Protein AF-A0A1C6HS42-F1 (afdb_monomer)

Structure (mmCIF, N/CA/C/O backbone):
data_AF-A0A1C6HS42-F1
#
_entry.id   AF-A0A1C6HS42-F1
#
loop_
_atom_site.group_PDB
_atom_site.id
_atom_site.type_symbol
_atom_site.label_atom_id
_atom_site.label_alt_id
_atom_site.label_comp_id
_atom_site.label_asym_id
_atom_site.label_entity_id
_atom_site.label_seq_id
_atom_site.pdbx_PDB_ins_code
_atom_site.Cartn_x
_atom_site.Cartn_y
_atom_site.Cartn_z
_atom_site.occupancy
_atom_site.B_iso_or_equiv
_atom_site.auth_seq_id
_atom_site.auth_comp_id
_atom_site.auth_asym_id
_atom_site.auth_atom_id
_atom_site.pdbx_PDB_model_num
ATOM 1 N N . MET A 1 1 ? -38.987 -9.019 16.074 1.00 61.88 1 MET A 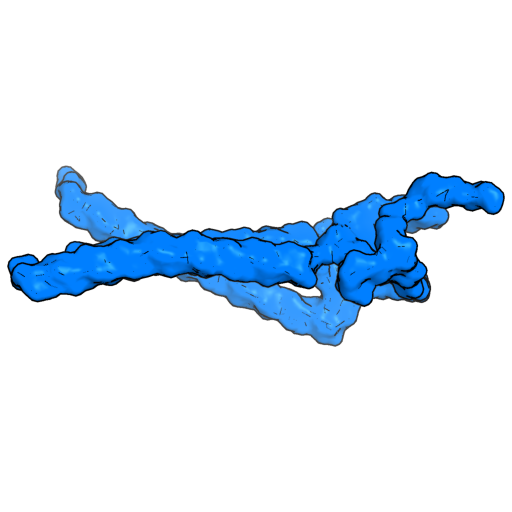N 1
ATOM 2 C CA . MET A 1 1 ? -38.839 -7.548 16.096 1.00 61.88 1 MET A CA 1
ATOM 3 C C . MET A 1 1 ? -37.424 -7.258 16.580 1.00 61.88 1 MET A C 1
ATOM 5 O O . MET A 1 1 ? -37.116 -7.629 17.703 1.00 61.88 1 MET A O 1
ATOM 9 N N . ILE A 1 2 ? -36.534 -6.753 15.720 1.00 64.12 2 ILE A N 1
ATOM 10 C CA . ILE A 1 2 ? -35.139 -6.456 16.100 1.00 64.12 2 ILE A CA 1
ATOM 11 C C . ILE A 1 2 ? -35.159 -5.196 16.970 1.00 64.12 2 ILE A C 1
ATOM 13 O O . ILE A 1 2 ? -35.802 -4.212 16.605 1.00 64.12 2 ILE A O 1
ATOM 17 N N . THR A 1 3 ? -34.517 -5.220 18.139 1.00 78.81 3 THR A N 1
ATOM 18 C CA . THR A 1 3 ? -34.458 -4.031 18.998 1.00 78.81 3 THR A CA 1
ATOM 19 C C . THR A 1 3 ? -33.317 -3.106 18.563 1.00 78.81 3 THR A C 1
ATOM 21 O O . THR A 1 3 ? -32.298 -3.555 18.041 1.00 78.81 3 THR A O 1
ATOM 24 N N . LYS A 1 4 ? -33.409 -1.804 18.873 1.00 70.88 4 LYS A N 1
ATOM 25 C CA . LYS A 1 4 ? -32.324 -0.816 18.652 1.00 70.88 4 LYS A CA 1
ATOM 26 C C . LYS A 1 4 ? -30.974 -1.219 19.277 1.00 70.88 4 LYS A C 1
ATOM 28 O O . LYS A 1 4 ? -29.922 -0.709 18.895 1.00 70.88 4 LYS A O 1
ATOM 33 N N . SER A 1 5 ? -31.000 -2.083 20.295 1.00 73.31 5 SER A N 1
ATOM 34 C CA . SER A 1 5 ? -29.803 -2.636 20.940 1.00 73.31 5 SER A CA 1
ATOM 35 C C . SER A 1 5 ? -29.154 -3.728 20.085 1.00 73.31 5 SER A C 1
ATOM 37 O O . SER A 1 5 ? -27.926 -3.803 20.001 1.00 73.31 5 SER A O 1
ATOM 39 N N . ASP A 1 6 ? -29.974 -4.532 19.410 1.00 77.44 6 ASP A N 1
ATOM 40 C CA . ASP A 1 6 ? -29.530 -5.600 18.517 1.00 77.44 6 ASP A CA 1
ATOM 41 C C . ASP A 1 6 ? -28.924 -5.026 17.231 1.00 77.44 6 ASP A C 1
ATOM 43 O O . ASP A 1 6 ? -27.848 -5.462 16.831 1.00 77.44 6 ASP A O 1
ATOM 47 N N . GLU A 1 7 ? -29.509 -3.962 16.666 1.00 80.12 7 GLU A N 1
ATOM 48 C CA . GLU A 1 7 ? -28.951 -3.240 15.506 1.00 80.12 7 GLU A CA 1
ATOM 49 C C . GLU A 1 7 ? -27.525 -2.729 15.769 1.00 80.12 7 GLU A C 1
ATOM 51 O O . GLU A 1 7 ? -26.613 -2.925 14.966 1.00 80.12 7 GLU A O 1
ATOM 56 N N . LYS A 1 8 ? -27.297 -2.124 16.941 1.00 77.25 8 LYS A N 1
ATOM 57 C CA . LYS A 1 8 ? -25.979 -1.611 17.346 1.00 77.25 8 LYS A CA 1
ATOM 58 C C . LYS A 1 8 ? -24.938 -2.719 17.506 1.00 77.25 8 LYS A C 1
ATOM 60 O O . LYS A 1 8 ? -23.774 -2.523 17.164 1.00 77.25 8 LYS A O 1
ATOM 65 N N . LYS A 1 9 ? -25.334 -3.878 18.043 1.00 81.38 9 LYS A N 1
ATOM 66 C CA . LYS A 1 9 ? -24.445 -5.045 18.155 1.00 81.38 9 LYS A CA 1
ATOM 67 C C . LYS A 1 9 ? -24.091 -5.599 16.779 1.00 81.38 9 LYS A C 1
ATOM 69 O O . LYS A 1 9 ? -22.922 -5.885 16.544 1.00 81.38 9 LYS A O 1
ATOM 74 N N . LEU A 1 10 ? -25.074 -5.706 15.888 1.00 85.94 10 LEU A N 1
ATOM 75 C CA . LEU A 1 10 ? -24.890 -6.229 14.537 1.00 85.94 10 LEU A CA 1
ATOM 76 C C . LEU A 1 10 ? -23.955 -5.329 13.715 1.00 85.94 10 LEU A C 1
ATOM 78 O O . LEU A 1 10 ? -23.048 -5.827 13.055 1.00 85.94 10 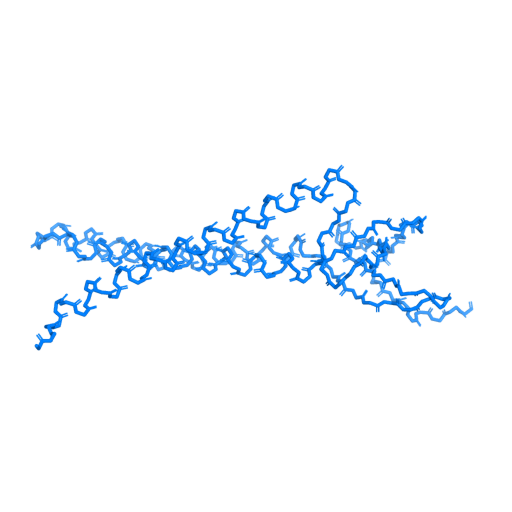LEU A O 1
ATOM 82 N N . LEU A 1 11 ? -24.092 -4.007 13.855 1.00 84.62 11 LEU A N 1
ATOM 83 C CA . LEU A 1 11 ? -23.202 -3.027 13.231 1.00 84.62 11 LEU A CA 1
ATOM 84 C C . LEU A 1 11 ? -21.755 -3.148 13.731 1.00 84.62 11 LEU A C 1
ATOM 86 O O . LEU A 1 11 ? -20.824 -3.147 12.930 1.00 84.62 11 LEU A O 1
ATOM 90 N N . PHE A 1 12 ? -21.552 -3.315 15.041 1.00 83.62 12 PHE A N 1
ATOM 91 C CA . PHE A 1 12 ? -20.213 -3.519 15.604 1.00 83.62 12 PHE A CA 1
ATOM 92 C C . PHE A 1 12 ? -19.559 -4.816 15.110 1.00 83.62 12 PHE A C 1
ATOM 94 O O . PHE A 1 12 ? -18.383 -4.823 14.756 1.00 83.62 12 PHE A O 1
ATOM 101 N N . ILE A 1 13 ? -20.327 -5.906 15.046 1.00 87.62 13 ILE A N 1
ATOM 102 C CA . ILE A 1 13 ? -19.858 -7.188 14.509 1.00 87.62 13 ILE A CA 1
ATOM 103 C C . ILE A 1 13 ? -19.487 -7.040 13.028 1.00 87.62 13 ILE A C 1
ATOM 105 O O . ILE A 1 13 ? -18.408 -7.468 12.624 1.00 87.62 13 ILE A O 1
ATOM 109 N N . SER A 1 14 ? -20.331 -6.372 12.234 1.00 88.00 14 SER A N 1
ATOM 110 C CA . SER A 1 14 ? -20.042 -6.082 10.827 1.00 88.00 14 SER A CA 1
ATOM 111 C C . SER A 1 14 ? -18.759 -5.267 10.664 1.00 88.00 14 SER A C 1
ATOM 113 O O . SER A 1 14 ? -17.964 -5.584 9.788 1.00 88.00 14 SER A O 1
ATOM 115 N N . MET A 1 15 ? -18.522 -4.258 11.511 1.00 87.94 15 MET A N 1
ATOM 116 C CA . MET A 1 15 ? -17.273 -3.489 11.488 1.00 87.94 15 MET A CA 1
ATOM 117 C C . MET A 1 15 ? -16.049 -4.372 11.752 1.00 87.94 15 MET A C 1
ATOM 119 O O . MET A 1 15 ? -15.057 -4.250 11.039 1.00 87.94 15 MET A O 1
ATOM 123 N N . ILE A 1 16 ? -16.111 -5.274 12.740 1.00 90.81 16 ILE A N 1
ATOM 124 C CA . ILE A 1 16 ? -15.011 -6.209 13.024 1.00 90.81 16 ILE A CA 1
ATOM 125 C C . ILE A 1 16 ? -14.754 -7.130 11.828 1.00 90.81 16 ILE A C 1
ATOM 127 O O . ILE A 1 16 ? -13.603 -7.287 11.427 1.00 90.81 16 ILE A O 1
ATOM 131 N N . TYR A 1 17 ? -15.801 -7.704 11.228 1.00 93.56 17 TYR A N 1
ATOM 132 C CA . TYR A 1 17 ? -15.643 -8.539 10.034 1.00 93.56 17 TYR A CA 1
ATOM 133 C C . TYR A 1 17 ? -14.990 -7.773 8.885 1.00 93.56 17 TYR A C 1
ATOM 135 O O . TYR A 1 17 ? -14.060 -8.287 8.266 1.00 93.56 17 TYR A O 1
ATOM 143 N N . THR A 1 18 ? -15.409 -6.530 8.648 1.00 92.50 18 THR A N 1
ATOM 144 C CA . THR A 1 18 ? -14.774 -5.658 7.659 1.00 92.50 18 THR A CA 1
ATOM 145 C C . THR A 1 18 ? -13.282 -5.487 7.958 1.00 92.50 18 THR A C 1
ATOM 147 O O . THR A 1 18 ? -12.463 -5.725 7.076 1.00 92.50 18 THR A O 1
ATOM 150 N N . LEU A 1 19 ? -12.899 -5.166 9.200 1.00 93.81 19 LEU A N 1
ATOM 151 C CA . LEU A 1 19 ? -11.488 -5.025 9.592 1.00 93.81 19 LEU A CA 1
ATOM 152 C C . LEU A 1 19 ? -10.669 -6.307 9.357 1.00 93.81 19 LEU A C 1
ATOM 154 O O . LEU A 1 19 ? -9.533 -6.225 8.893 1.00 93.81 19 LEU A O 1
ATOM 158 N N . ILE A 1 20 ? -11.241 -7.484 9.622 1.00 95.12 20 ILE A N 1
ATOM 159 C CA . ILE A 1 20 ? -10.589 -8.775 9.344 1.00 95.12 20 ILE A CA 1
ATOM 160 C C . ILE A 1 20 ? -10.358 -8.955 7.839 1.00 95.12 20 ILE A C 1
ATOM 162 O O . ILE A 1 20 ? -9.271 -9.359 7.431 1.00 95.12 20 ILE A O 1
ATOM 166 N N . VAL A 1 21 ? -11.345 -8.620 7.004 1.00 95.19 21 VAL A N 1
ATOM 167 C CA . VAL A 1 21 ? -11.207 -8.686 5.541 1.00 95.19 21 VAL A CA 1
ATOM 168 C C . VAL A 1 21 ? -10.084 -7.764 5.057 1.00 95.19 21 VAL A C 1
ATOM 170 O O . VAL A 1 21 ? -9.234 -8.198 4.281 1.00 95.19 21 VAL A O 1
ATOM 173 N N . PHE A 1 22 ? -10.018 -6.529 5.564 1.00 93.81 22 PHE A N 1
ATOM 174 C CA . PHE A 1 22 ? -8.911 -5.610 5.271 1.00 93.81 22 PHE A CA 1
ATOM 175 C C . PHE A 1 22 ? -7.550 -6.213 5.654 1.00 93.81 22 PHE A C 1
ATOM 177 O O . PHE A 1 22 ? -6.629 -6.185 4.841 1.00 93.81 22 PHE A O 1
ATOM 184 N N . LEU A 1 23 ? -7.424 -6.814 6.844 1.00 94.81 23 LEU A N 1
ATOM 185 C CA . LEU A 1 23 ? -6.185 -7.473 7.281 1.00 94.81 23 LEU A CA 1
ATOM 186 C C . LEU A 1 23 ? -5.758 -8.609 6.347 1.00 94.81 23 LEU A C 1
ATOM 188 O O . LEU A 1 23 ? -4.570 -8.738 6.053 1.00 94.81 23 LEU A O 1
ATOM 192 N N . ILE A 1 24 ? -6.710 -9.404 5.852 1.00 96.12 24 ILE A N 1
ATOM 193 C CA . ILE A 1 24 ? -6.425 -10.464 4.880 1.00 96.12 24 ILE A CA 1
ATOM 194 C C . ILE A 1 24 ? -5.846 -9.858 3.596 1.00 96.12 24 ILE A C 1
ATOM 196 O O . ILE A 1 24 ? -4.810 -10.325 3.131 1.00 96.12 24 ILE A O 1
ATOM 200 N N . PHE A 1 25 ? -6.443 -8.793 3.051 1.00 94.81 25 PHE A N 1
ATOM 201 C CA . PHE A 1 25 ? -5.918 -8.132 1.849 1.00 94.81 25 PHE A CA 1
ATOM 202 C C . PHE A 1 25 ? -4.528 -7.516 2.061 1.00 94.81 25 PHE A C 1
ATOM 204 O O . PHE A 1 25 ? -3.661 -7.676 1.202 1.00 94.81 25 PHE A O 1
ATOM 211 N N . ILE A 1 26 ? -4.283 -6.871 3.210 1.00 95.12 26 ILE A N 1
ATOM 212 C CA . ILE A 1 26 ? -2.955 -6.349 3.585 1.00 95.12 26 ILE A CA 1
ATOM 213 C C . ILE A 1 26 ? -1.930 -7.489 3.625 1.00 95.12 26 ILE A C 1
ATOM 215 O O . ILE A 1 26 ? -0.838 -7.369 3.061 1.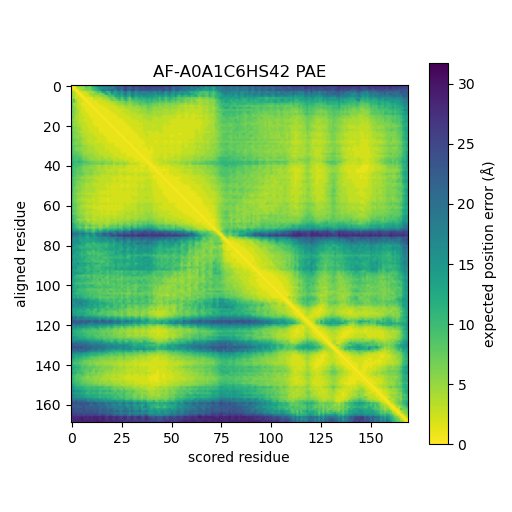00 95.12 26 ILE A O 1
ATOM 219 N N . GLY A 1 27 ? -2.285 -8.608 4.263 1.00 96.00 27 GLY A N 1
ATOM 220 C CA . GLY A 1 27 ? -1.435 -9.792 4.358 1.00 96.00 27 GLY A CA 1
ATOM 221 C C . GLY A 1 27 ? -1.143 -10.416 2.994 1.00 96.00 27 GLY A C 1
ATOM 222 O O . GLY A 1 27 ? 0.015 -10.699 2.689 1.00 96.00 27 GLY A O 1
ATOM 223 N N . LEU A 1 28 ? -2.165 -10.565 2.146 1.00 95.38 28 LEU A N 1
ATOM 224 C CA . LEU A 1 28 ? -2.028 -11.088 0.784 1.00 95.38 28 LEU A CA 1
ATOM 225 C C . LEU A 1 28 ? -1.119 -10.209 -0.073 1.00 95.38 28 LEU A C 1
ATOM 227 O O . LEU A 1 28 ? -0.218 -10.734 -0.721 1.00 95.38 28 LEU A O 1
ATOM 231 N N . TYR A 1 29 ? -1.306 -8.887 -0.047 1.00 95.31 29 TYR A N 1
ATOM 232 C CA . TYR A 1 29 ? -0.434 -7.962 -0.768 1.00 95.31 29 TYR A CA 1
ATOM 233 C C . TYR A 1 29 ? 1.015 -8.068 -0.280 1.00 95.31 29 TYR A C 1
ATOM 235 O O . TYR A 1 29 ? 1.932 -8.190 -1.089 1.00 95.31 29 TYR A O 1
ATOM 243 N N . THR A 1 30 ? 1.230 -8.080 1.039 1.00 94.75 30 THR A N 1
ATOM 244 C CA . THR A 1 30 ? 2.576 -8.168 1.627 1.00 94.75 30 THR A CA 1
ATOM 245 C C . THR A 1 30 ? 3.262 -9.481 1.246 1.00 94.75 30 THR A C 1
ATOM 247 O O . THR A 1 30 ? 4.423 -9.481 0.832 1.00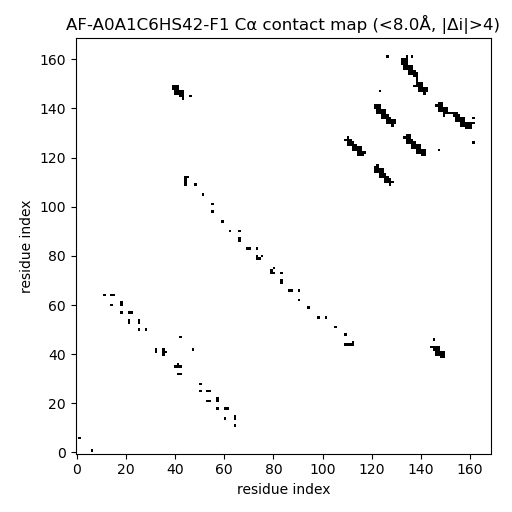 94.75 30 THR A O 1
ATOM 250 N N . GLY A 1 31 ? 2.534 -10.598 1.327 1.00 96.00 31 GLY A N 1
ATOM 251 C CA . GLY A 1 31 ? 3.019 -11.911 0.911 1.00 96.00 31 GLY A CA 1
ATOM 252 C C . GLY A 1 31 ? 3.332 -11.971 -0.585 1.00 96.00 31 GLY A C 1
ATOM 253 O O . GLY A 1 31 ? 4.396 -12.454 -0.970 1.00 96.00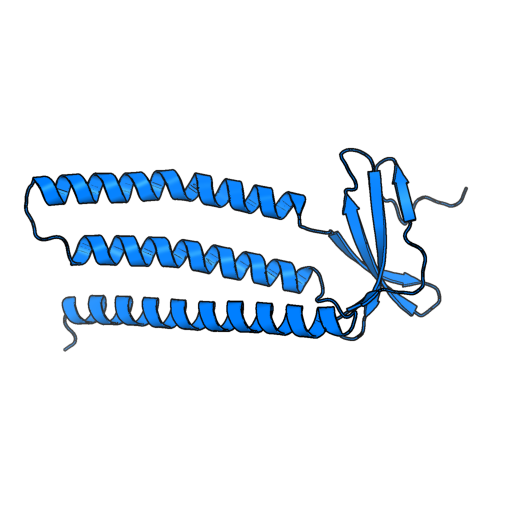 31 GLY A O 1
ATOM 254 N N . LEU A 1 32 ? 2.454 -11.423 -1.429 1.00 95.50 32 LEU A N 1
ATOM 255 C CA . LEU A 1 32 ? 2.661 -11.361 -2.874 1.00 95.50 32 LEU A CA 1
ATOM 256 C C . LEU A 1 32 ? 3.885 -10.509 -3.228 1.00 95.50 32 LEU A C 1
ATOM 258 O O . LEU A 1 32 ? 4.740 -10.967 -3.979 1.00 95.50 32 LEU A O 1
ATOM 262 N N . LYS A 1 33 ? 4.019 -9.310 -2.647 1.00 94.44 33 LYS A N 1
ATOM 263 C CA . LYS A 1 33 ? 5.173 -8.422 -2.857 1.00 94.44 33 LYS A CA 1
ATOM 264 C C . LYS A 1 33 ? 6.482 -9.104 -2.456 1.00 94.44 33 LYS A C 1
ATOM 266 O O . LYS A 1 33 ? 7.460 -9.041 -3.194 1.00 94.44 33 LYS A O 1
ATOM 271 N N . PHE A 1 34 ? 6.490 -9.828 -1.336 1.00 95.56 34 PHE A N 1
ATOM 272 C CA . PHE A 1 34 ? 7.646 -10.619 -0.912 1.00 95.56 34 PHE A CA 1
ATOM 273 C C . PHE A 1 34 ? 8.014 -11.724 -1.918 1.00 95.56 34 PHE A C 1
ATOM 275 O O . PHE A 1 34 ? 9.189 -11.885 -2.251 1.00 95.56 34 PHE A O 1
ATOM 282 N N . LEU A 1 35 ? 7.027 -12.471 -2.424 1.00 95.88 35 LEU A N 1
ATOM 283 C CA . LEU A 1 35 ? 7.248 -13.522 -3.425 1.00 95.88 35 LEU A CA 1
ATOM 284 C C . LEU A 1 35 ? 7.727 -12.959 -4.769 1.00 95.88 35 LEU A C 1
ATOM 286 O O . LEU A 1 35 ? 8.610 -13.544 -5.394 1.00 95.88 35 LEU A O 1
ATOM 290 N N . LEU A 1 36 ? 7.174 -11.831 -5.211 1.00 95.38 36 LEU A N 1
ATOM 291 C CA . LEU A 1 36 ? 7.563 -11.185 -6.465 1.00 95.38 36 LEU A CA 1
ATOM 292 C C . LEU A 1 36 ? 8.990 -10.638 -6.390 1.00 95.38 36 LEU A C 1
ATOM 294 O O . LEU A 1 36 ? 9.798 -10.952 -7.264 1.00 95.38 36 LEU A O 1
ATOM 298 N N . ASN A 1 37 ? 9.338 -9.947 -5.300 1.00 93.06 37 ASN A N 1
ATOM 299 C CA . ASN A 1 37 ? 10.681 -9.401 -5.103 1.00 93.06 37 ASN A CA 1
ATOM 300 C C . ASN A 1 37 ? 11.763 -10.492 -5.144 1.00 93.06 37 ASN A C 1
ATOM 302 O O . ASN A 1 37 ? 12.836 -10.272 -5.702 1.00 93.06 37 ASN A O 1
ATOM 306 N N . LYS A 1 38 ? 11.478 -11.694 -4.615 1.00 93.81 38 LYS A N 1
ATOM 307 C CA . LYS A 1 38 ? 12.393 -12.848 -4.708 1.00 93.81 38 LYS A CA 1
ATOM 308 C C . LYS A 1 38 ? 12.684 -13.295 -6.141 1.00 93.81 38 LYS A C 1
ATOM 310 O O . LYS A 1 38 ? 13.735 -13.877 -6.379 1.00 93.81 38 LYS A O 1
ATOM 315 N N . ASN A 1 39 ? 11.767 -13.041 -7.067 1.00 92.12 39 ASN A N 1
ATOM 316 C CA . ASN A 1 39 ? 11.876 -13.421 -8.474 1.00 92.12 39 ASN A CA 1
ATOM 317 C C . ASN A 1 39 ? 12.238 -12.229 -9.379 1.00 92.12 39 ASN A C 1
ATOM 319 O O . ASN A 1 39 ? 12.039 -12.302 -10.590 1.00 92.12 39 ASN A O 1
ATOM 323 N N . SER A 1 40 ? 12.729 -11.120 -8.805 1.00 92.81 40 SER A N 1
ATOM 324 C CA . SER A 1 40 ? 13.025 -9.874 -9.533 1.00 92.81 40 SER A CA 1
ATOM 325 C C . SER A 1 40 ? 11.815 -9.305 -10.292 1.00 92.81 40 SER A C 1
ATOM 327 O O . SER A 1 40 ? 11.961 -8.652 -11.326 1.00 92.81 40 SER A O 1
ATOM 329 N N . LEU A 1 41 ? 10.615 -9.565 -9.771 1.00 95.25 41 LEU A N 1
ATOM 330 C CA . LEU A 1 41 ? 9.351 -9.020 -10.250 1.00 95.25 41 LEU A CA 1
ATOM 331 C C . LEU A 1 41 ? 8.850 -7.967 -9.267 1.00 95.25 41 LEU A C 1
ATOM 333 O O . LEU A 1 41 ? 9.082 -8.062 -8.063 1.00 95.25 41 LEU A O 1
ATOM 337 N N . LEU A 1 42 ? 8.117 -6.990 -9.782 1.00 94.12 42 LEU A N 1
ATOM 338 C CA . LEU A 1 42 ? 7.550 -5.896 -9.009 1.00 94.12 42 LEU A CA 1
ATOM 339 C C . LEU A 1 42 ? 6.060 -5.764 -9.309 1.00 94.12 42 LEU A C 1
ATOM 341 O O . LEU A 1 42 ? 5.589 -6.101 -10.397 1.00 94.12 42 LEU A O 1
ATOM 345 N N . LEU A 1 43 ? 5.312 -5.259 -8.334 1.00 93.62 43 LEU A N 1
ATOM 346 C CA . LEU A 1 43 ? 3.948 -4.798 -8.564 1.00 93.62 43 LEU A CA 1
ATOM 347 C C . LEU A 1 43 ? 3.987 -3.428 -9.241 1.00 93.62 43 LEU A C 1
ATOM 349 O O . LEU A 1 43 ? 4.905 -2.639 -9.015 1.00 93.62 43 LEU A O 1
ATOM 353 N N . ARG A 1 44 ? 2.987 -3.147 -10.075 1.00 91.50 44 ARG A N 1
ATOM 354 C CA . ARG A 1 44 ? 2.815 -1.822 -10.674 1.00 91.50 44 ARG A CA 1
ATOM 355 C C . ARG A 1 44 ? 2.444 -0.784 -9.620 1.00 91.50 44 ARG A C 1
ATOM 357 O O . ARG A 1 44 ? 1.707 -1.078 -8.679 1.00 91.50 44 ARG A O 1
ATOM 364 N N . GLY A 1 45 ? 2.852 0.461 -9.837 1.00 87.81 45 GLY A N 1
ATOM 365 C CA . GLY A 1 45 ? 2.656 1.570 -8.904 1.00 87.81 45 GLY A CA 1
ATOM 366 C C . GLY A 1 45 ? 1.190 1.837 -8.551 1.00 87.81 45 GLY A C 1
ATOM 367 O O . GLY A 1 45 ? 0.885 2.194 -7.417 1.00 87.81 45 GLY A O 1
ATOM 368 N N . TRP A 1 46 ? 0.245 1.590 -9.466 1.00 86.81 46 TRP A N 1
ATOM 369 C CA . TRP A 1 46 ? -1.187 1.717 -9.153 1.00 86.81 46 TRP A CA 1
ATOM 370 C C . TRP A 1 46 ? -1.675 0.663 -8.140 1.00 86.81 46 TRP A C 1
ATOM 372 O O . TRP A 1 46 ? -2.589 0.942 -7.364 1.00 86.81 46 TRP A O 1
ATOM 382 N N . VAL A 1 47 ? -1.057 -0.523 -8.112 1.00 91.56 47 VAL A N 1
ATOM 383 C CA . VAL A 1 47 ? -1.340 -1.579 -7.127 1.00 91.56 47 VAL A CA 1
ATOM 384 C C . VAL A 1 47 ? -0.806 -1.155 -5.763 1.00 91.56 47 VAL A C 1
ATOM 386 O O . VAL A 1 47 ? -1.514 -1.269 -4.763 1.00 91.56 47 VAL A O 1
ATOM 389 N N . ASP A 1 48 ? 0.404 -0.594 -5.732 1.00 88.75 48 ASP A N 1
ATOM 390 C CA . ASP A 1 48 ? 0.995 -0.024 -4.522 1.00 88.75 48 ASP A CA 1
ATOM 391 C C . ASP A 1 48 ? 0.125 1.134 -3.987 1.00 88.75 48 ASP A C 1
ATOM 393 O O . ASP A 1 48 ? -0.167 1.184 -2.792 1.00 88.75 48 ASP A O 1
ATOM 397 N N . ASN A 1 49 ? -0.405 1.997 -4.863 1.00 87.19 49 ASN A N 1
ATOM 398 C CA . ASN A 1 49 ? -1.353 3.058 -4.493 1.00 87.19 49 ASN A CA 1
ATOM 399 C C . ASN A 1 49 ? -2.640 2.506 -3.859 1.00 87.19 49 ASN A C 1
ATOM 401 O O . ASN A 1 49 ? -3.090 3.017 -2.830 1.00 87.19 49 ASN A O 1
ATOM 405 N N . LEU A 1 50 ? -3.227 1.451 -4.436 1.00 89.69 50 LEU A N 1
ATOM 406 C CA . LEU A 1 50 ? -4.400 0.788 -3.857 1.00 89.69 50 LEU A CA 1
ATOM 407 C C . LEU A 1 50 ? -4.092 0.179 -2.489 1.00 89.69 50 LEU A C 1
ATOM 409 O O . LEU A 1 50 ? -4.921 0.268 -1.585 1.00 89.69 50 LEU A O 1
ATOM 413 N N . TYR A 1 51 ? -2.904 -0.400 -2.315 1.00 90.75 51 TYR A N 1
ATOM 414 C CA . TYR A 1 51 ? -2.462 -0.908 -1.022 1.00 90.75 51 TYR A CA 1
ATOM 415 C C . TYR A 1 51 ? -2.362 0.205 0.027 1.00 90.75 51 TYR A C 1
ATOM 417 O O . TYR A 1 51 ? -2.908 0.051 1.120 1.00 90.75 51 TYR A O 1
ATOM 425 N N . TYR A 1 52 ? -1.740 1.344 -0.299 1.00 87.75 52 TYR A N 1
ATOM 426 C CA . TYR A 1 52 ? -1.682 2.487 0.620 1.00 87.75 52 TYR A CA 1
ATOM 427 C C . TYR A 1 52 ? -3.081 2.977 0.998 1.00 87.75 52 TYR A C 1
ATOM 429 O O . TYR A 1 52 ? -3.372 3.143 2.183 1.00 87.75 52 TYR A O 1
ATOM 437 N N . PHE A 1 53 ? -3.981 3.119 0.020 1.00 87.06 53 PHE A N 1
ATOM 438 C CA . PHE A 1 53 ? -5.374 3.489 0.273 1.00 87.06 53 PHE A CA 1
ATOM 439 C C . PHE A 1 53 ? -6.083 2.495 1.208 1.00 87.06 53 PHE A C 1
ATOM 441 O O . PHE A 1 53 ? -6.795 2.892 2.137 1.00 87.06 53 PHE A O 1
ATOM 448 N N . LEU A 1 54 ? -5.856 1.198 0.998 1.00 90.94 54 LEU A N 1
ATOM 449 C CA . LEU A 1 54 ? -6.427 0.124 1.802 1.00 90.94 54 LEU A CA 1
ATOM 450 C C . LEU A 1 54 ? -5.915 0.168 3.252 1.00 90.94 54 LEU A C 1
ATOM 452 O O . LEU A 1 54 ? -6.714 0.081 4.185 1.00 90.94 54 LEU A O 1
ATOM 456 N N . VAL A 1 55 ? -4.611 0.378 3.455 1.00 89.81 55 VAL A N 1
ATOM 457 C CA . VAL A 1 55 ? -3.994 0.538 4.785 1.00 89.81 55 VAL A CA 1
ATOM 458 C C . VAL A 1 55 ? -4.514 1.791 5.495 1.00 89.81 55 VAL A C 1
ATOM 460 O O . VAL A 1 55 ? -4.837 1.737 6.683 1.00 89.81 55 VAL A O 1
ATOM 463 N N . PHE A 1 56 ? -4.646 2.910 4.779 1.00 85.75 56 PHE A N 1
ATOM 464 C CA . PHE A 1 56 ? -5.157 4.166 5.340 1.00 85.75 56 PHE A CA 1
ATOM 465 C C . PHE A 1 56 ? -6.609 4.016 5.792 1.00 85.75 56 PHE A C 1
ATOM 467 O O . PHE A 1 56 ? -6.961 4.384 6.916 1.00 85.75 56 PHE A O 1
ATOM 474 N N . THR A 1 57 ? -7.432 3.385 4.955 1.00 86.44 57 THR A N 1
ATOM 475 C CA . THR A 1 57 ? -8.828 3.076 5.279 1.00 86.44 57 THR A CA 1
ATOM 476 C C . THR A 1 57 ? -8.923 2.144 6.488 1.00 86.44 57 THR A C 1
ATOM 478 O O . THR A 1 57 ? -9.723 2.386 7.392 1.00 86.44 57 THR A O 1
ATOM 481 N N . PHE A 1 58 ? -8.076 1.114 6.559 1.00 90.75 58 PHE A N 1
ATOM 482 C CA . PHE A 1 58 ? -8.035 0.185 7.688 1.00 90.75 58 PHE A CA 1
ATOM 483 C C . PHE A 1 58 ? -7.706 0.881 9.017 1.00 90.75 58 PHE A C 1
ATOM 485 O O . PHE A 1 58 ? -8.402 0.671 10.014 1.00 90.75 58 PHE A O 1
ATOM 492 N N . ILE A 1 59 ? -6.680 1.736 9.040 1.00 87.81 59 ILE A N 1
ATOM 493 C CA . ILE A 1 59 ? -6.287 2.480 10.246 1.00 87.81 59 ILE A CA 1
ATOM 494 C C . ILE A 1 59 ? -7.418 3.410 10.689 1.00 87.81 59 ILE A C 1
ATOM 496 O O . ILE A 1 59 ? -7.785 3.416 11.866 1.00 87.81 59 ILE A O 1
ATOM 500 N N . PHE A 1 60 ? -8.036 4.125 9.748 1.00 84.19 60 PHE A N 1
ATOM 501 C CA . PHE A 1 60 ? -9.164 5.006 10.038 1.00 84.19 60 PHE A CA 1
ATOM 502 C C . PHE A 1 60 ? -10.360 4.249 10.639 1.00 84.19 60 PHE A C 1
ATOM 504 O O . PHE A 1 60 ? -10.879 4.627 11.692 1.00 84.19 60 PHE A O 1
ATOM 511 N N . LEU A 1 61 ? -10.763 3.130 10.029 1.00 86.19 61 LEU A N 1
ATOM 512 C CA . LEU A 1 61 ? -11.855 2.295 10.540 1.00 86.19 61 LEU A CA 1
ATOM 513 C C . LEU A 1 61 ? -11.531 1.685 11.910 1.00 86.19 61 LEU A C 1
ATOM 515 O O . LEU A 1 61 ? -12.420 1.569 12.755 1.00 86.19 61 LEU A O 1
ATOM 519 N N . THR A 1 62 ? -10.267 1.339 12.156 1.00 88.50 62 THR A N 1
ATOM 520 C CA . THR A 1 62 ? -9.807 0.819 13.450 1.00 88.50 62 THR A CA 1
ATOM 521 C C . THR A 1 62 ? -9.967 1.867 14.550 1.00 88.50 62 THR A C 1
ATOM 523 O O . THR A 1 62 ? -10.501 1.554 15.614 1.00 88.50 62 THR A O 1
ATOM 526 N N . ILE A 1 63 ? -9.601 3.128 14.289 1.00 84.69 63 ILE A N 1
ATOM 527 C CA . ILE A 1 63 ? -9.805 4.239 15.234 1.00 84.69 63 ILE A CA 1
ATOM 528 C C . ILE A 1 63 ? -11.298 4.405 15.561 1.00 84.69 63 ILE A C 1
ATOM 530 O O . ILE A 1 63 ? -11.667 4.515 16.732 1.00 84.69 63 ILE A O 1
ATOM 534 N N . ILE A 1 64 ? -12.177 4.353 14.552 1.00 83.06 64 ILE A N 1
ATOM 535 C CA . ILE A 1 64 ? -13.634 4.429 14.759 1.00 83.06 64 ILE A CA 1
ATOM 536 C C . ILE A 1 64 ? -14.130 3.254 15.614 1.00 83.06 64 ILE A C 1
ATOM 538 O O . ILE A 1 64 ? -14.898 3.461 16.556 1.00 83.06 64 ILE A O 1
ATOM 542 N N . ALA A 1 65 ? -13.687 2.030 15.319 1.00 85.06 65 ALA A N 1
ATOM 543 C CA . ALA A 1 65 ? -14.080 0.832 16.058 1.00 85.06 65 ALA A CA 1
ATOM 544 C C . ALA A 1 65 ? -13.653 0.898 17.532 1.00 85.06 65 ALA A C 1
ATOM 546 O O . ALA A 1 65 ? -14.452 0.593 18.422 1.00 85.06 65 ALA A O 1
ATOM 547 N N . ILE A 1 66 ? -12.424 1.352 17.791 1.00 83.19 66 ILE A N 1
ATOM 548 C CA . ILE A 1 66 ? -11.880 1.552 19.138 1.00 83.19 66 ILE A CA 1
ATOM 549 C C . ILE A 1 66 ? -12.718 2.585 19.900 1.00 83.19 66 ILE A C 1
ATOM 551 O O . ILE A 1 66 ? -13.190 2.305 21.003 1.00 83.19 66 ILE A O 1
ATOM 555 N N . ASN A 1 67 ? -12.978 3.748 19.296 1.00 79.19 67 ASN A N 1
ATOM 556 C CA . ASN A 1 67 ? -13.795 4.799 19.905 1.00 79.19 67 ASN A CA 1
ATOM 557 C C . ASN A 1 67 ? -15.224 4.328 20.210 1.00 79.19 67 ASN A C 1
ATOM 559 O O . ASN A 1 67 ? -15.772 4.616 21.278 1.00 79.19 67 ASN A O 1
ATOM 563 N N . TYR A 1 68 ? -15.831 3.566 19.298 1.00 78.75 68 TYR A N 1
ATOM 564 C CA . TYR A 1 68 ? -17.145 2.968 19.518 1.00 78.75 68 TYR A CA 1
ATOM 565 C C . TYR A 1 68 ? -17.131 1.968 20.685 1.00 78.75 68 TYR A C 1
ATOM 567 O O . TYR A 1 68 ? -18.027 1.994 21.533 1.00 78.75 68 TYR A O 1
ATOM 575 N N . TYR A 1 69 ? -16.114 1.105 20.758 1.00 79.00 69 TYR A N 1
ATOM 576 C CA . TYR A 1 69 ? -15.967 0.128 21.837 1.00 79.00 69 TYR A CA 1
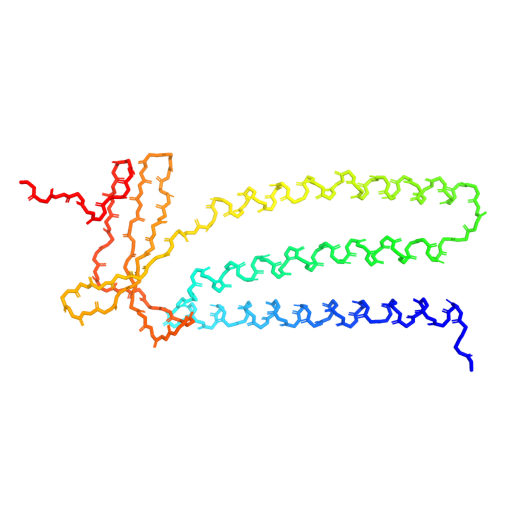ATOM 577 C C . TYR A 1 69 ? -15.810 0.810 23.202 1.00 79.00 69 TYR A C 1
ATOM 579 O O . TYR A 1 69 ? -16.538 0.472 24.139 1.00 79.00 69 TYR A O 1
ATOM 587 N N . PHE A 1 70 ? -14.942 1.822 23.303 1.00 74.12 70 PHE A N 1
ATOM 588 C CA . PHE A 1 70 ? -14.767 2.595 24.535 1.00 74.12 70 PHE A CA 1
ATOM 589 C C . PHE A 1 70 ? -16.066 3.277 24.979 1.00 74.12 70 PHE A C 1
ATOM 591 O O . PHE A 1 70 ? -16.452 3.149 26.143 1.00 74.12 70 PHE A O 1
ATOM 598 N N . ASN A 1 71 ? -16.804 3.896 24.052 1.00 72.50 71 ASN A N 1
ATOM 599 C CA . ASN A 1 71 ? -18.117 4.485 24.336 1.00 72.50 71 ASN A CA 1
ATOM 600 C C . ASN A 1 71 ? -19.146 3.471 24.864 1.00 72.50 71 ASN A C 1
ATOM 602 O O . ASN A 1 71 ? -20.050 3.839 25.615 1.00 72.50 71 ASN A O 1
ATOM 606 N N . LYS A 1 72 ? -19.040 2.198 24.467 1.00 71.56 72 LYS A N 1
ATOM 607 C CA . LYS A 1 72 ? -19.969 1.134 24.871 1.00 71.56 72 LYS A CA 1
ATOM 608 C C . LYS A 1 72 ? -19.615 0.505 26.223 1.00 71.56 72 LYS A C 1
ATOM 610 O O . LYS A 1 72 ? -20.522 0.129 26.963 1.00 71.56 72 LYS A O 1
ATOM 615 N N . VAL A 1 73 ? -18.326 0.341 26.523 1.00 64.88 73 VAL A N 1
ATOM 616 C CA . VAL A 1 73 ? -17.829 -0.421 27.689 1.00 64.88 73 VAL A CA 1
ATOM 617 C C . VAL A 1 73 ? -17.720 0.445 28.946 1.00 64.88 73 VAL A C 1
ATOM 619 O O . VAL A 1 73 ? -17.860 -0.060 30.061 1.00 64.88 73 VAL A O 1
ATOM 622 N N . MET A 1 74 ? -17.519 1.754 28.794 1.00 61.28 74 MET A N 1
ATOM 623 C CA . MET A 1 74 ? -17.367 2.668 29.927 1.00 61.28 74 MET A CA 1
ATOM 624 C C . MET A 1 74 ? -18.709 2.864 30.659 1.00 61.28 74 MET A C 1
ATOM 626 O O . MET A 1 74 ? -19.657 3.453 30.136 1.00 61.28 74 MET A O 1
ATOM 630 N N . LYS A 1 75 ? -18.805 2.365 31.902 1.00 56.84 75 LYS A N 1
ATOM 631 C CA . LYS A 1 75 ? -19.938 2.639 32.805 1.00 56.84 75 LYS A CA 1
ATOM 632 C C . LYS A 1 75 ? -19.932 4.116 33.245 1.00 56.84 75 LYS A C 1
ATOM 634 O O . LYS A 1 75 ? -18.926 4.811 33.191 1.00 56.84 75 LYS A O 1
ATOM 639 N N . LYS A 1 76 ? -21.103 4.630 33.636 1.00 65.12 76 LYS A N 1
ATOM 640 C CA . LYS A 1 76 ? -21.399 6.070 33.783 1.00 65.12 76 LYS A CA 1
ATOM 641 C C . LYS A 1 76 ? -20.864 6.721 35.079 1.00 65.12 76 LYS A C 1
ATOM 643 O O . LYS A 1 76 ? -21.617 7.459 35.710 1.00 65.12 76 LYS A O 1
ATOM 648 N N . SER A 1 77 ? -19.610 6.504 35.485 1.00 73.31 77 SER A N 1
ATOM 649 C CA . SER A 1 77 ? -19.002 7.370 36.516 1.00 73.31 77 SER A CA 1
ATOM 650 C C . SER A 1 77 ? -18.598 8.721 35.906 1.00 73.31 77 SER A C 1
ATOM 652 O O . SER A 1 77 ? -18.294 8.807 34.715 1.00 73.31 77 SER A O 1
ATOM 654 N N . THR A 1 78 ? -18.616 9.802 36.688 1.00 74.75 78 THR A N 1
ATOM 655 C CA . THR A 1 78 ? -18.261 11.154 36.215 1.00 74.75 78 THR A CA 1
ATOM 656 C C . THR A 1 78 ? -16.822 11.210 35.704 1.00 74.75 78 THR A C 1
ATOM 658 O O . THR A 1 78 ? -16.571 11.755 34.633 1.00 74.75 78 THR A O 1
ATOM 661 N N . LEU A 1 79 ? -15.898 10.554 36.412 1.00 76.06 79 LEU A N 1
ATOM 662 C CA . LEU A 1 79 ? -14.495 10.428 36.014 1.00 76.06 79 LEU A CA 1
ATOM 663 C C . LEU A 1 79 ? -14.348 9.656 34.690 1.00 76.06 79 LEU A C 1
ATOM 665 O O . LEU A 1 79 ? -13.601 10.063 33.806 1.00 76.06 79 LEU A O 1
ATOM 669 N N . GLN A 1 80 ? -15.118 8.580 34.509 1.00 71.31 80 GLN A N 1
ATOM 670 C CA . GLN A 1 80 ? -15.109 7.786 33.275 1.00 71.31 80 GLN A CA 1
ATOM 671 C C . GLN A 1 80 ? -15.700 8.555 32.084 1.00 71.31 80 GLN A C 1
ATOM 673 O O . GLN A 1 80 ? -15.177 8.460 30.975 1.00 71.31 80 GLN A O 1
ATOM 678 N N . LYS A 1 81 ? -16.735 9.379 32.293 1.00 74.44 81 LYS A N 1
ATOM 679 C CA . LYS A 1 81 ? -17.255 10.278 31.246 1.00 74.44 81 LYS A CA 1
ATOM 680 C C . LYS A 1 81 ? -16.203 11.294 30.799 1.00 74.44 81 LYS A C 1
ATOM 682 O O . LYS A 1 81 ? -16.033 11.483 29.599 1.00 74.44 81 LYS A O 1
ATOM 687 N N . ILE A 1 82 ? -15.474 11.893 31.743 1.00 79.62 82 ILE A N 1
ATOM 688 C CA . ILE A 1 82 ? -14.392 12.843 31.445 1.00 79.62 82 ILE A CA 1
ATOM 689 C C . ILE A 1 82 ? -13.279 12.152 30.647 1.00 79.62 82 ILE A C 1
ATOM 691 O O . ILE A 1 82 ? -12.893 12.649 29.594 1.00 79.62 82 ILE A O 1
ATOM 695 N N . LEU A 1 83 ? -12.831 10.967 31.076 1.00 78.81 83 LEU A N 1
ATOM 696 C CA . LEU A 1 83 ? -11.823 10.183 30.350 1.00 78.81 83 LEU A CA 1
ATOM 697 C C . LEU A 1 83 ? -12.273 9.808 28.931 1.00 78.81 83 LEU A C 1
ATOM 699 O O . LEU A 1 83 ? -11.475 9.861 28.002 1.00 78.81 83 LEU A O 1
ATOM 703 N N . THR A 1 84 ? -13.553 9.474 28.749 1.00 75.81 84 THR A N 1
ATOM 704 C CA . THR A 1 84 ? -14.121 9.163 27.427 1.00 75.81 84 THR A CA 1
ATOM 705 C C . THR A 1 84 ? -14.093 10.384 26.510 1.00 75.81 84 THR A C 1
ATOM 707 O O . THR A 1 84 ? -13.703 10.275 25.352 1.00 75.81 84 THR A O 1
ATOM 710 N N . ILE A 1 85 ? -14.456 11.561 27.027 1.00 79.00 85 ILE A N 1
ATOM 711 C CA . ILE A 1 85 ? -14.405 12.819 26.271 1.00 79.00 85 ILE A CA 1
ATOM 712 C C . ILE A 1 85 ? -12.959 13.154 25.888 1.00 79.00 85 ILE A C 1
ATOM 714 O O . ILE A 1 85 ? -12.705 13.472 24.730 1.00 79.00 85 ILE A O 1
ATOM 718 N N . ILE A 1 86 ? -12.009 13.020 26.820 1.00 82.62 86 ILE A N 1
ATOM 719 C CA . ILE A 1 86 ? -10.580 13.244 26.552 1.00 82.62 86 ILE A CA 1
ATOM 720 C C . ILE A 1 86 ? -10.070 12.282 25.472 1.00 82.62 86 ILE A C 1
ATOM 722 O O . ILE A 1 86 ? -9.379 12.718 24.557 1.00 82.62 86 ILE A O 1
ATOM 726 N N . LEU A 1 87 ? -10.440 10.998 25.530 1.00 80.19 87 LEU A N 1
ATOM 727 C CA . LEU A 1 87 ? -10.079 10.001 24.515 1.00 80.19 87 LEU A CA 1
ATOM 728 C C . LEU A 1 87 ? -10.660 10.335 23.139 1.00 80.19 87 LEU A C 1
ATOM 730 O O . LEU A 1 87 ? -9.938 10.280 22.147 1.00 80.19 87 LEU A O 1
ATOM 734 N N . ILE A 1 88 ? -11.938 10.718 23.071 1.00 78.38 88 ILE A N 1
ATOM 735 C CA . ILE A 1 88 ? -12.583 11.104 21.811 1.00 78.38 88 ILE A CA 1
ATOM 736 C C . ILE A 1 88 ? -11.896 12.338 21.228 1.00 78.38 88 ILE A C 1
ATOM 738 O O . ILE A 1 88 ? -11.491 12.305 20.069 1.00 78.38 88 ILE A O 1
ATOM 742 N N . ILE A 1 89 ? -11.710 13.395 22.023 1.00 81.06 89 ILE A N 1
ATOM 743 C CA . ILE A 1 89 ? -11.029 14.620 21.585 1.00 81.06 89 ILE A CA 1
ATOM 744 C C . ILE A 1 89 ? -9.599 14.299 21.143 1.00 81.06 89 ILE A C 1
ATOM 746 O O . ILE A 1 89 ? -9.191 14.714 20.064 1.00 81.06 89 ILE A O 1
ATOM 750 N N . GLY A 1 90 ? -8.862 13.500 21.919 1.00 82.12 90 GLY A N 1
ATOM 751 C CA . GLY A 1 90 ? -7.520 13.046 21.567 1.00 82.12 90 GLY A CA 1
ATOM 752 C C . GLY A 1 90 ? -7.497 12.299 20.235 1.00 82.12 90 GLY A C 1
ATOM 753 O O . GLY A 1 90 ? -6.675 12.602 19.377 1.00 82.12 90 GLY A O 1
ATOM 754 N N . SER A 1 91 ? -8.445 11.388 20.010 1.00 79.62 91 SER A N 1
ATOM 755 C CA . SER A 1 91 ? -8.556 10.660 18.744 1.00 79.62 91 SER A CA 1
ATOM 756 C C . SER A 1 91 ? -8.889 11.581 17.563 1.00 79.62 91 SER A C 1
ATOM 758 O O . SER A 1 91 ? -8.299 11.429 16.495 1.00 79.62 91 SER A O 1
ATOM 760 N N . ILE A 1 92 ? -9.765 12.576 17.754 1.00 80.44 92 ILE A N 1
ATOM 761 C CA . ILE A 1 92 ? -10.113 13.574 16.734 1.00 80.44 92 ILE A CA 1
ATOM 762 C C . ILE A 1 92 ? -8.900 14.442 16.400 1.00 80.44 92 ILE A C 1
ATOM 764 O O . ILE A 1 92 ? -8.691 14.737 15.233 1.00 80.44 92 ILE A O 1
ATOM 768 N N . SER A 1 93 ? -8.083 14.813 17.386 1.00 79.38 93 SER A N 1
ATOM 769 C CA . SER A 1 93 ? -6.881 15.626 17.167 1.00 79.38 93 SER A CA 1
ATOM 770 C C . SER A 1 93 ? -5.738 14.837 16.522 1.00 79.38 93 SER A C 1
ATOM 772 O O . SER A 1 93 ? -5.026 15.361 15.669 1.00 79.38 93 SER A O 1
ATOM 774 N N . ILE A 1 94 ? -5.564 13.566 16.895 1.00 82.56 94 ILE A N 1
ATOM 775 C CA . ILE A 1 94 ? -4.490 12.704 16.378 1.00 82.56 94 ILE A CA 1
ATOM 776 C C . ILE A 1 94 ? -4.788 12.231 14.949 1.00 82.56 94 ILE A C 1
ATOM 778 O O . ILE A 1 94 ? -3.864 12.052 14.158 1.00 82.56 94 ILE A O 1
ATOM 782 N N . THR A 1 95 ? -6.062 12.059 14.583 1.00 80.62 95 THR A N 1
ATOM 783 C CA . THR A 1 95 ? -6.445 11.531 13.262 1.00 80.62 95 THR A CA 1
ATOM 784 C C . THR A 1 95 ? -5.947 12.407 12.095 1.00 80.62 95 THR A C 1
ATOM 786 O O . THR A 1 95 ? -5.298 11.858 11.206 1.00 80.62 95 THR A O 1
ATOM 789 N N . PRO A 1 96 ? -6.138 13.744 12.074 1.00 83.12 96 PRO A N 1
ATOM 790 C CA . PRO A 1 96 ? -5.574 14.617 11.044 1.00 83.12 96 PRO A CA 1
ATOM 791 C C . PRO A 1 96 ? -4.047 14.593 10.996 1.00 83.12 96 PRO A C 1
ATOM 793 O O . PRO A 1 96 ? -3.484 14.614 9.907 1.00 83.12 96 PRO A O 1
ATOM 796 N N . MET A 1 97 ? -3.370 14.514 12.150 1.00 85.44 97 MET A N 1
ATOM 797 C CA . MET A 1 97 ? -1.904 14.423 12.196 1.00 85.44 97 MET A CA 1
ATOM 798 C C . MET A 1 97 ? -1.411 13.115 11.572 1.00 85.44 97 MET A C 1
ATOM 800 O O . MET A 1 97 ? -0.477 13.133 10.775 1.00 85.44 97 MET A O 1
ATOM 804 N N . LEU A 1 98 ? -2.070 11.993 11.880 1.00 84.38 98 LEU A N 1
ATOM 805 C C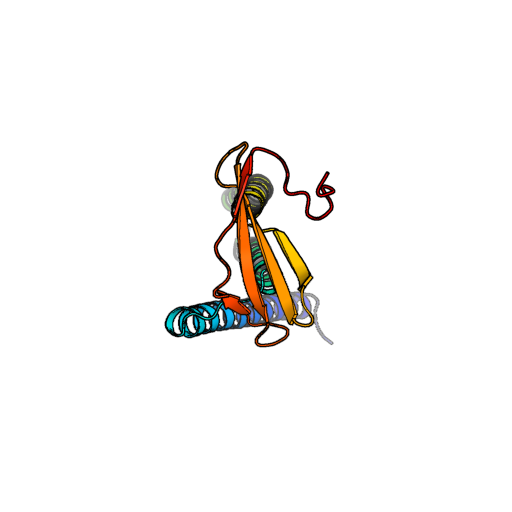A . LEU A 1 98 ? -1.800 10.699 11.249 1.00 84.38 98 LEU A CA 1
ATOM 806 C C . LEU A 1 98 ? -2.048 10.749 9.740 1.00 84.38 98 LEU A C 1
ATOM 808 O O . LEU A 1 98 ? -1.193 10.307 8.981 1.00 84.38 98 LEU A O 1
ATOM 812 N N . LEU A 1 99 ? -3.173 11.316 9.297 1.00 82.25 99 LEU A N 1
ATOM 813 C CA . LEU A 1 99 ? -3.490 11.443 7.872 1.00 82.25 99 LEU A CA 1
ATOM 814 C C . LEU A 1 99 ? -2.472 12.323 7.135 1.00 82.25 99 LEU A C 1
ATOM 816 O O . LEU A 1 99 ? -2.010 11.945 6.063 1.00 82.25 99 LEU A O 1
ATOM 820 N N . ALA A 1 100 ? -2.078 13.457 7.716 1.00 85.50 100 ALA A N 1
ATOM 821 C CA . ALA A 1 100 ? -1.063 14.335 7.142 1.00 85.50 100 ALA A CA 1
ATOM 822 C C . ALA A 1 100 ? 0.303 13.638 7.057 1.00 85.50 100 ALA A C 1
ATOM 824 O O . ALA A 1 100 ? 0.963 13.695 6.024 1.00 85.50 100 ALA A O 1
ATOM 825 N N . TRP A 1 101 ? 0.700 12.919 8.110 1.00 84.94 101 TRP A N 1
ATOM 826 C CA . TRP A 1 101 ? 1.926 12.121 8.123 1.00 84.94 101 TRP A CA 1
ATOM 827 C C . TRP A 1 101 ? 1.906 11.009 7.066 1.00 84.94 101 TRP A C 1
ATOM 829 O O . TRP A 1 101 ? 2.889 10.777 6.369 1.00 84.94 101 TRP A O 1
ATOM 839 N N . MET A 1 102 ? 0.764 10.347 6.899 1.00 82.19 102 MET A N 1
ATOM 840 C CA . MET A 1 102 ? 0.555 9.330 5.872 1.00 82.19 102 MET A CA 1
ATOM 841 C C . MET A 1 102 ? 0.618 9.899 4.455 1.00 82.19 102 MET A C 1
ATOM 843 O O . MET A 1 102 ? 1.264 9.303 3.597 1.00 82.19 102 MET A O 1
ATOM 847 N N . MET A 1 103 ? -0.010 11.052 4.209 1.00 82.56 103 MET A N 1
ATOM 848 C CA . MET A 1 103 ? 0.080 11.764 2.931 1.00 82.56 103 MET A CA 1
ATOM 849 C C . MET A 1 103 ? 1.506 12.226 2.641 1.00 82.56 103 MET A C 1
ATOM 851 O O . MET A 1 103 ? 1.952 12.143 1.501 1.00 82.56 103 MET A O 1
ATOM 855 N N . PHE A 1 104 ? 2.235 12.661 3.670 1.00 84.38 104 PHE A N 1
ATOM 856 C CA . PHE A 1 104 ? 3.649 12.994 3.560 1.00 84.38 104 PHE A CA 1
ATOM 857 C C . PHE A 1 104 ? 4.457 11.764 3.135 1.00 84.38 104 PHE A C 1
ATOM 859 O O . PHE A 1 104 ? 5.094 11.790 2.089 1.00 84.38 104 PHE A O 1
ATOM 866 N N . ILE A 1 105 ? 4.358 10.645 3.865 1.00 81.44 105 ILE A N 1
ATOM 867 C CA . ILE A 1 105 ? 5.009 9.380 3.481 1.00 81.44 105 ILE A CA 1
ATOM 868 C C . ILE A 1 105 ? 4.633 8.992 2.050 1.00 81.44 105 ILE A C 1
ATOM 870 O O . ILE A 1 105 ? 5.509 8.613 1.277 1.00 81.44 105 ILE A O 1
ATOM 874 N N . TYR A 1 106 ? 3.356 9.092 1.688 1.00 80.81 106 TYR A N 1
ATOM 875 C CA . TYR A 1 106 ? 2.896 8.786 0.341 1.00 80.81 106 TYR A CA 1
ATOM 876 C C . TYR A 1 106 ? 3.591 9.662 -0.707 1.00 80.81 106 TYR A C 1
ATOM 878 O O . TYR A 1 106 ? 4.179 9.113 -1.627 1.00 80.81 106 TYR A O 1
ATOM 886 N N . GLY A 1 107 ? 3.621 10.986 -0.533 1.00 77.44 107 GLY A N 1
ATOM 887 C CA . GLY A 1 107 ? 4.238 11.905 -1.495 1.00 77.44 107 GLY A CA 1
ATOM 888 C C . GLY A 1 107 ? 5.739 11.680 -1.715 1.00 77.44 107 GLY A C 1
ATOM 889 O O . GLY A 1 107 ? 6.229 11.923 -2.812 1.00 77.44 107 GLY A O 1
ATOM 890 N N . PHE A 1 108 ? 6.461 11.176 -0.709 1.00 74.88 108 PHE A N 1
ATOM 891 C CA . PHE A 1 108 ? 7.892 10.856 -0.834 1.00 74.88 108 PHE A CA 1
ATOM 892 C C . PHE A 1 108 ? 8.177 9.439 -1.346 1.00 74.88 108 PHE A C 1
ATOM 894 O O . PHE A 1 108 ? 9.277 9.186 -1.828 1.00 74.88 108 PHE A O 1
ATOM 901 N N . ASN A 1 109 ? 7.222 8.510 -1.238 1.00 73.56 109 ASN A N 1
ATOM 902 C CA . ASN A 1 109 ? 7.397 7.123 -1.687 1.00 73.56 109 ASN A CA 1
ATOM 903 C C . ASN A 1 109 ? 6.661 6.813 -2.996 1.00 73.56 109 ASN A C 1
ATOM 905 O O . ASN A 1 109 ? 6.937 5.791 -3.621 1.00 73.56 109 ASN A O 1
ATOM 909 N N . SER A 1 110 ? 5.711 7.653 -3.409 1.00 75.12 110 SER A N 1
ATOM 910 C CA . SER A 1 110 ? 4.972 7.464 -4.650 1.00 75.12 110 SER A CA 1
ATOM 911 C C . SER A 1 110 ? 5.882 7.741 -5.837 1.00 75.12 110 SER A C 1
ATOM 913 O O . SER A 1 110 ? 6.398 8.848 -5.996 1.00 75.12 110 SER A O 1
ATOM 915 N N . VAL A 1 111 ? 6.040 6.740 -6.692 1.00 80.75 111 VAL A N 1
ATOM 916 C CA . VAL A 1 111 ? 6.750 6.867 -7.962 1.00 80.75 111 VAL A CA 1
ATOM 917 C C . VAL A 1 111 ? 5.709 7.069 -9.056 1.00 80.75 111 VAL A C 1
ATOM 919 O O . VAL A 1 111 ? 4.713 6.343 -9.114 1.00 80.75 111 VAL A O 1
ATOM 922 N N . SER A 1 112 ? 5.907 8.078 -9.903 1.00 83.75 112 SER A N 1
ATOM 923 C CA . SER A 1 112 ? 4.986 8.327 -11.012 1.00 83.75 112 SER A CA 1
ATOM 924 C C . SER A 1 112 ? 5.219 7.294 -12.101 1.00 83.75 112 SER A C 1
ATOM 926 O O . SER A 1 112 ? 6.344 7.121 -12.560 1.00 83.75 112 SER A O 1
ATOM 928 N N . GLU A 1 113 ? 4.158 6.619 -12.528 1.00 88.94 113 GLU A N 1
ATOM 929 C CA . GLU A 1 113 ? 4.230 5.556 -13.524 1.00 88.94 113 GLU A CA 1
ATOM 930 C C . GLU A 1 113 ? 3.360 5.889 -14.735 1.00 88.94 113 GLU A C 1
ATOM 932 O O . GLU A 1 113 ? 2.207 6.297 -14.584 1.00 88.94 113 GLU A O 1
ATOM 937 N N . HIS A 1 114 ? 3.884 5.677 -15.941 1.00 87.69 114 HIS A N 1
ATOM 938 C CA . HIS A 1 114 ? 3.111 5.796 -17.174 1.00 87.69 114 HIS A CA 1
ATOM 939 C C . HIS A 1 114 ? 3.516 4.734 -18.199 1.00 87.69 114 HIS A C 1
ATOM 941 O O . HIS A 1 114 ? 4.643 4.241 -18.214 1.00 87.69 114 HIS A O 1
ATOM 947 N N . ASN A 1 115 ? 2.565 4.361 -19.058 1.00 87.12 115 ASN A N 1
ATOM 948 C CA . ASN A 1 115 ? 2.821 3.429 -20.149 1.00 87.12 115 ASN A CA 1
ATOM 949 C C . ASN A 1 115 ? 3.404 4.179 -21.343 1.00 87.12 115 ASN A C 1
ATOM 951 O O . ASN A 1 115 ? 2.928 5.247 -21.729 1.00 87.12 115 ASN A O 1
ATOM 955 N N . VAL A 1 116 ? 4.394 3.560 -21.957 1.00 87.06 116 VAL A N 1
ATOM 956 C CA . VAL A 1 116 ? 5.186 4.101 -23.042 1.00 87.06 116 VAL A CA 1
ATOM 957 C C . VAL A 1 116 ? 5.244 3.065 -24.157 1.00 87.06 116 VAL A C 1
ATOM 959 O O . VAL A 1 116 ? 5.447 1.885 -23.900 1.00 87.06 116 VAL A O 1
ATOM 962 N N . TYR A 1 117 ? 5.075 3.506 -25.400 1.00 82.75 117 TYR A N 1
ATOM 963 C CA . TYR A 1 117 ? 5.438 2.708 -26.567 1.00 82.75 117 TYR A CA 1
ATOM 964 C C . TYR A 1 117 ? 6.741 3.253 -27.138 1.00 82.75 117 TYR A C 1
ATOM 966 O O . TYR A 1 117 ? 6.867 4.467 -27.330 1.00 82.75 117 TYR A O 1
ATOM 974 N N . ASP A 1 118 ? 7.701 2.364 -27.360 1.00 75.69 118 ASP A N 1
ATOM 975 C CA . ASP A 1 118 ? 8.955 2.670 -28.038 1.00 75.69 118 ASP A CA 1
ATOM 976 C C . ASP A 1 118 ? 9.387 1.466 -28.885 1.00 75.69 118 ASP A C 1
ATOM 978 O O . ASP A 1 118 ? 9.256 0.327 -28.442 1.00 75.69 118 ASP A O 1
ATOM 982 N N . TYR A 1 119 ? 9.820 1.697 -30.127 1.00 66.44 119 TYR A N 1
ATOM 983 C CA . TYR A 1 119 ? 10.219 0.655 -31.094 1.00 66.44 119 TYR A CA 1
ATOM 984 C C . TYR A 1 119 ? 9.316 -0.607 -31.124 1.00 66.44 119 TYR A C 1
ATOM 986 O O . TYR A 1 119 ? 9.805 -1.735 -31.081 1.00 66.44 119 TYR A O 1
ATOM 994 N N . ASN A 1 120 ? 7.986 -0.438 -31.191 1.00 75.25 120 ASN A N 1
ATOM 995 C CA . ASN A 1 120 ? 6.975 -1.519 -31.154 1.00 75.25 120 ASN A CA 1
ATOM 996 C C . ASN A 1 120 ? 6.938 -2.372 -29.867 1.00 75.25 120 ASN A C 1
ATOM 998 O O . ASN A 1 120 ? 6.266 -3.405 -29.831 1.00 75.25 120 ASN A O 1
ATOM 1002 N N . ARG A 1 121 ? 7.602 -1.942 -28.793 1.00 83.44 121 ARG A N 1
ATOM 1003 C CA . ARG A 1 121 ? 7.545 -2.560 -27.466 1.00 83.44 121 ARG A CA 1
ATOM 1004 C C . ARG A 1 121 ? 6.753 -1.669 -26.517 1.00 83.44 121 ARG A C 1
ATOM 1006 O O . ARG A 1 121 ? 6.943 -0.454 -26.472 1.00 83.44 121 ARG A O 1
ATOM 1013 N N . GLN A 1 122 ? 5.860 -2.282 -25.745 1.00 87.25 122 GLN A N 1
ATOM 1014 C CA . GLN A 1 122 ? 5.216 -1.607 -24.626 1.00 87.25 122 GLN A CA 1
ATOM 1015 C C . GLN A 1 122 ? 6.154 -1.651 -23.419 1.00 87.25 122 GLN A C 1
ATOM 1017 O O . GLN A 1 122 ? 6.594 -2.723 -23.011 1.00 87.25 122 GLN A O 1
ATOM 1022 N N . LEU A 1 123 ? 6.425 -0.488 -22.844 1.00 90.94 123 LEU A N 1
ATOM 1023 C CA . LEU A 1 123 ? 7.238 -0.295 -21.656 1.00 90.94 123 LEU A CA 1
ATOM 1024 C C . LEU A 1 123 ? 6.428 0.449 -20.597 1.00 90.94 123 LEU A C 1
ATOM 1026 O O . LEU A 1 123 ? 5.483 1.188 -20.882 1.00 90.94 123 LEU A O 1
ATOM 1030 N N . ILE A 1 124 ? 6.818 0.246 -19.353 1.00 91.31 124 ILE A N 1
ATOM 1031 C CA . ILE A 1 124 ? 6.358 1.009 -18.206 1.00 91.31 124 ILE A CA 1
ATOM 1032 C C . ILE A 1 124 ? 7.530 1.885 -17.779 1.00 91.31 124 ILE A C 1
ATOM 1034 O O . ILE A 1 124 ? 8.627 1.385 -17.540 1.00 91.31 124 ILE A O 1
ATOM 1038 N N . VAL A 1 125 ? 7.294 3.188 -17.693 1.00 90.06 125 VAL A N 1
ATOM 1039 C CA . VAL A 1 125 ? 8.289 4.153 -17.236 1.00 90.06 125 VAL A CA 1
ATOM 1040 C C . VAL A 1 125 ? 7.916 4.609 -15.842 1.00 90.06 125 VAL A C 1
ATOM 1042 O O . VAL A 1 125 ? 6.802 5.092 -15.614 1.00 90.06 125 VAL A O 1
ATOM 1045 N N . GLN A 1 126 ? 8.859 4.457 -14.920 1.00 90.62 126 GLN A N 1
ATOM 1046 C CA . GLN A 1 126 ? 8.754 4.960 -13.563 1.00 90.62 126 GLN A CA 1
ATOM 1047 C C . GLN A 1 126 ? 9.699 6.134 -13.368 1.00 90.62 126 GLN A C 1
ATOM 1049 O O . GLN A 1 126 ? 10.897 6.037 -13.615 1.00 90.62 126 GLN A O 1
ATOM 1054 N N . VAL A 1 127 ? 9.142 7.248 -12.909 1.00 87.44 127 VAL A N 1
ATOM 1055 C CA . VAL A 1 127 ? 9.867 8.487 -12.656 1.00 87.44 127 VAL A CA 1
ATOM 1056 C C . VAL A 1 127 ? 9.871 8.735 -11.156 1.00 87.44 127 VAL A C 1
ATOM 1058 O O . VAL A 1 127 ? 8.821 8.939 -10.537 1.00 87.44 127 VAL A O 1
ATOM 1061 N N . SER A 1 128 ? 11.065 8.690 -10.578 1.00 86.00 128 SER A N 1
ATOM 1062 C CA . SER A 1 128 ? 11.315 8.854 -9.148 1.00 86.00 128 SER A CA 1
ATOM 1063 C C . SER A 1 128 ? 12.205 10.067 -8.893 1.00 86.00 128 SER A C 1
ATOM 1065 O O . SER A 1 128 ? 13.074 10.391 -9.700 1.00 86.00 128 SER A O 1
ATOM 1067 N N . SER A 1 129 ? 11.992 10.744 -7.766 1.00 79.56 129 SER A N 1
ATOM 1068 C CA . SER A 1 129 ? 12.832 11.872 -7.355 1.00 79.56 129 SER A CA 1
ATOM 1069 C C . SER A 1 129 ? 14.085 11.353 -6.649 1.00 79.56 129 SER A C 1
ATOM 1071 O O . SER A 1 129 ? 13.989 10.691 -5.617 1.00 79.56 129 SER A O 1
ATOM 1073 N N . CYS A 1 130 ? 15.269 11.683 -7.160 1.00 75.94 130 CYS A N 1
ATOM 1074 C CA . CYS A 1 130 ? 16.566 11.419 -6.527 1.00 75.94 130 CYS A CA 1
ATOM 1075 C C . CYS A 1 130 ? 17.100 12.676 -5.820 1.00 75.94 130 CYS A C 1
ATOM 1077 O O . CYS A 1 130 ? 18.242 13.084 -6.016 1.00 75.94 130 CYS A O 1
ATOM 1079 N N . GLY A 1 131 ? 16.256 13.316 -5.006 1.00 70.19 131 GLY A N 1
ATOM 1080 C CA . GLY A 1 131 ? 16.540 14.597 -4.349 1.00 70.19 131 GLY A CA 1
ATOM 1081 C C . GLY A 1 131 ? 15.512 15.669 -4.717 1.00 70.19 131 GLY A C 1
ATOM 1082 O O . GLY A 1 131 ? 14.411 15.336 -5.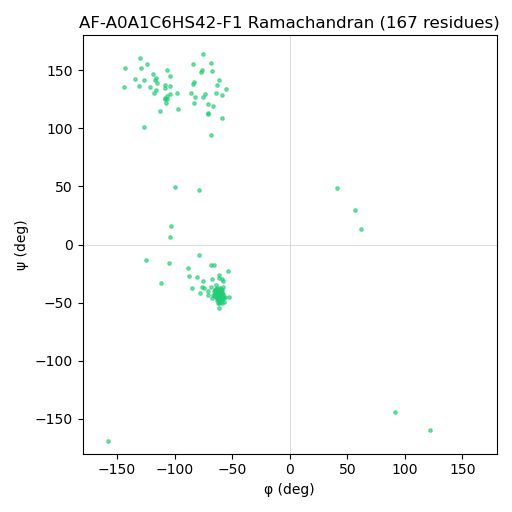144 1.00 70.19 131 GLY A O 1
ATOM 1083 N N . PHE A 1 132 ? 15.861 16.947 -4.536 1.00 68.31 132 PHE A N 1
ATOM 1084 C CA . PHE A 1 132 ? 14.969 18.080 -4.844 1.00 68.31 132 PHE A CA 1
ATOM 1085 C C . PHE A 1 132 ? 14.927 18.454 -6.331 1.00 68.31 132 PHE A C 1
ATOM 1087 O O . PHE A 1 132 ? 13.921 18.989 -6.788 1.00 68.31 132 PHE A O 1
ATOM 1094 N N . HIS A 1 133 ? 16.009 18.196 -7.070 1.00 74.75 133 HIS A N 1
ATOM 1095 C CA . HIS A 1 133 ? 16.162 18.649 -8.456 1.00 74.75 133 HIS A CA 1
ATOM 1096 C C . HIS A 1 133 ? 16.469 17.529 -9.446 1.00 74.75 133 HIS A C 1
ATOM 1098 O O . HIS A 1 133 ? 16.338 17.748 -10.639 1.00 74.75 133 HIS A O 1
ATOM 1104 N N . HIS A 1 134 ? 16.837 16.335 -8.986 1.00 81.50 134 HIS A N 1
ATOM 1105 C CA . HIS A 1 134 ? 17.203 15.242 -9.879 1.00 81.50 134 HIS A CA 1
ATOM 1106 C C . HIS A 1 134 ? 16.088 14.212 -9.964 1.00 81.50 134 HIS A C 1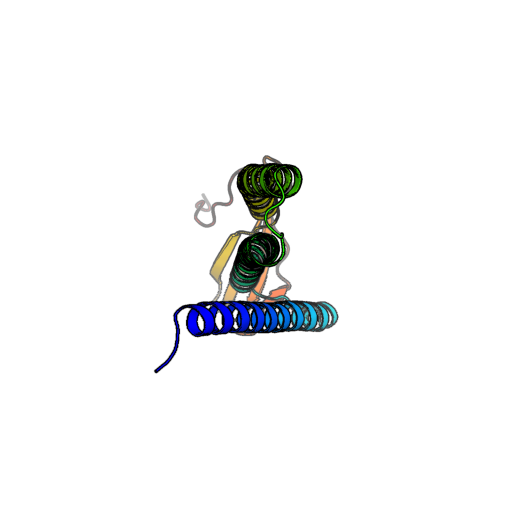
ATOM 1108 O O . HIS A 1 134 ? 15.524 13.807 -8.946 1.00 81.50 134 HIS A O 1
ATOM 1114 N N . MET A 1 135 ? 15.815 13.757 -11.178 1.00 84.94 135 MET A N 1
ATOM 1115 C CA . MET A 1 135 ? 14.819 12.738 -11.472 1.00 84.94 135 MET A CA 1
ATOM 1116 C C . MET A 1 135 ? 15.518 11.520 -12.054 1.00 84.94 135 MET A C 1
ATOM 1118 O O . MET A 1 135 ? 16.351 11.638 -12.951 1.00 84.94 135 MET A O 1
ATOM 1122 N N . LYS A 1 136 ? 15.171 10.343 -11.548 1.00 88.06 136 LYS A N 1
ATOM 1123 C CA . LYS A 1 136 ? 15.605 9.064 -12.092 1.00 88.06 136 LYS A CA 1
ATOM 1124 C C . LYS A 1 136 ? 14.439 8.405 -12.802 1.00 88.06 136 LYS A C 1
ATOM 1126 O O . LYS A 1 136 ? 13.363 8.233 -12.223 1.00 88.06 136 LYS A O 1
ATOM 1131 N N . VAL A 1 137 ? 14.690 8.020 -14.041 1.00 89.44 137 VAL A N 1
ATOM 1132 C CA . VAL A 1 137 ? 13.751 7.322 -14.905 1.00 89.44 137 VAL A CA 1
ATOM 1133 C C . VAL A 1 137 ? 14.211 5.880 -15.027 1.00 89.44 137 VAL A C 1
ATOM 1135 O O . VAL A 1 137 ? 15.337 5.600 -15.432 1.00 89.44 137 VAL A O 1
ATOM 1138 N N . GLU A 1 138 ? 13.336 4.966 -14.639 1.00 91.69 138 GLU A N 1
ATOM 1139 C CA . GLU A 1 138 ? 13.561 3.531 -14.721 1.00 91.69 138 GLU A CA 1
ATOM 1140 C C . GLU A 1 138 ? 12.553 2.898 -15.679 1.00 91.69 138 GLU A C 1
ATOM 1142 O O . GLU A 1 138 ? 11.375 3.272 -15.723 1.00 91.69 138 GLU A O 1
ATOM 1147 N N . TYR A 1 139 ? 13.025 1.904 -16.425 1.00 92.38 139 TYR A N 1
ATOM 1148 C CA . TYR A 1 139 ? 12.251 1.221 -17.450 1.00 92.38 139 TYR A CA 1
ATOM 1149 C C . TYR A 1 139 ? 11.882 -0.190 -17.011 1.00 92.38 139 TYR A C 1
ATOM 1151 O O . TYR A 1 139 ? 12.708 -0.950 -16.498 1.00 92.38 139 TYR A O 1
ATOM 1159 N N . TYR A 1 140 ? 10.636 -0.563 -17.270 1.00 93.62 140 TYR A N 1
ATOM 1160 C CA . TYR A 1 140 ? 10.067 -1.837 -16.868 1.00 93.62 140 TYR A CA 1
ATOM 1161 C C . TYR A 1 140 ? 9.298 -2.486 -18.016 1.00 93.62 140 TYR A C 1
ATOM 1163 O O . TYR A 1 140 ? 8.591 -1.825 -18.776 1.00 93.62 140 TYR A O 1
ATOM 1171 N N . ASP A 1 141 ? 9.401 -3.804 -18.111 1.00 93.44 141 ASP A N 1
ATOM 1172 C CA . ASP A 1 141 ? 8.582 -4.615 -18.994 1.00 93.44 141 ASP A CA 1
ATOM 1173 C C . ASP A 1 141 ? 7.262 -4.988 -18.317 1.00 93.44 141 ASP A C 1
ATOM 1175 O O . ASP A 1 141 ? 7.271 -5.515 -17.194 1.00 93.44 141 ASP A O 1
ATOM 1179 N N . PRO A 1 142 ? 6.117 -4.780 -18.988 1.00 93.50 142 PRO A N 1
ATOM 1180 C CA . PRO A 1 142 ? 4.843 -5.282 -18.507 1.00 93.50 142 PRO A CA 1
ATOM 1181 C C . PRO A 1 142 ? 4.805 -6.807 -18.661 1.00 93.50 142 PRO A C 1
ATOM 1183 O O . PRO A 1 142 ? 4.759 -7.329 -19.772 1.00 93.50 142 PRO A O 1
ATOM 1186 N N . ILE A 1 143 ? 4.775 -7.539 -17.546 1.00 93.50 143 ILE A N 1
ATOM 1187 C CA . ILE A 1 143 ? 4.486 -8.983 -17.572 1.00 93.50 143 ILE A CA 1
ATOM 1188 C C . ILE A 1 143 ? 2.979 -9.190 -17.733 1.00 93.50 143 ILE A C 1
ATOM 1190 O O . ILE A 1 143 ? 2.526 -10.051 -18.482 1.00 93.50 143 ILE A O 1
ATOM 1194 N N . ASN A 1 144 ? 2.194 -8.387 -17.014 1.00 91.56 144 ASN A N 1
ATOM 1195 C CA . ASN A 1 144 ? 0.749 -8.280 -17.161 1.00 91.56 144 ASN A CA 1
ATOM 1196 C C . ASN A 1 144 ? 0.273 -6.925 -16.604 1.00 91.56 144 ASN A C 1
ATOM 1198 O O . ASN A 1 144 ? 1.068 -6.038 -16.302 1.00 91.56 144 ASN A O 1
ATOM 1202 N N . PHE A 1 145 ? -1.040 -6.754 -16.447 1.00 89.56 145 PHE A N 1
ATOM 1203 C CA . PHE A 1 145 ? -1.615 -5.503 -15.949 1.00 89.56 145 PHE A CA 1
ATOM 1204 C C . PHE A 1 145 ? -1.250 -5.161 -14.486 1.00 89.56 145 PHE A C 1
ATOM 1206 O O . PHE A 1 145 ? -1.400 -4.009 -14.088 1.00 89.56 145 PHE A O 1
ATOM 1213 N N . ILE A 1 146 ? -0.778 -6.124 -13.688 1.00 92.88 146 ILE A N 1
ATOM 1214 C CA . ILE A 1 146 ? -0.487 -5.998 -12.246 1.00 92.88 146 ILE A CA 1
ATOM 1215 C C . ILE A 1 146 ? 1.021 -6.078 -11.960 1.00 92.88 146 ILE A C 1
ATOM 1217 O O . ILE A 1 146 ? 1.502 -5.435 -11.030 1.00 92.88 146 ILE A O 1
ATOM 1221 N N . ILE A 1 147 ? 1.762 -6.864 -12.743 1.00 95.25 147 ILE A N 1
ATOM 1222 C CA . ILE A 1 147 ? 3.163 -7.226 -12.506 1.00 95.25 147 ILE A CA 1
ATOM 1223 C C . ILE A 1 147 ? 4.045 -6.652 -13.612 1.00 95.25 147 ILE A C 1
ATOM 1225 O O . ILE A 1 147 ? 3.726 -6.752 -14.800 1.00 95.25 147 ILE A O 1
ATOM 1229 N N . MET A 1 148 ? 5.199 -6.134 -13.211 1.00 94.81 148 MET A N 1
ATOM 1230 C CA . MET A 1 148 ? 6.246 -5.647 -14.095 1.00 94.81 148 MET A CA 1
ATOM 1231 C C . MET A 1 148 ? 7.612 -6.224 -13.711 1.00 94.81 148 MET A C 1
ATOM 1233 O O . MET A 1 148 ? 7.818 -6.701 -12.593 1.00 94.81 148 MET A O 1
ATOM 1237 N N . LYS A 1 149 ? 8.554 -6.189 -14.650 1.00 95.38 149 LYS A N 1
ATOM 1238 C CA . LYS A 1 149 ? 9.938 -6.638 -14.462 1.00 95.38 149 LYS A CA 1
ATOM 1239 C C . LYS A 1 149 ? 10.882 -5.519 -14.877 1.00 95.38 149 LYS A C 1
ATOM 1241 O O . LYS A 1 149 ? 10.595 -4.843 -15.857 1.00 95.38 149 LYS A O 1
ATOM 1246 N N . LYS A 1 150 ? 11.989 -5.309 -14.158 1.00 93.56 150 LYS A N 1
ATOM 1247 C CA . LYS A 1 150 ? 12.986 -4.310 -14.574 1.00 93.56 150 LYS A CA 1
ATOM 1248 C C . LYS A 1 150 ? 13.513 -4.662 -15.968 1.00 93.56 150 LYS A C 1
ATOM 1250 O O . LYS A 1 150 ? 13.869 -5.818 -16.209 1.00 93.56 150 LYS A O 1
ATOM 1255 N N . SER A 1 151 ? 13.485 -3.684 -16.868 1.00 91.75 151 SER A N 1
ATOM 1256 C CA . SER A 1 151 ? 13.989 -3.818 -18.233 1.00 91.75 151 SER A CA 1
ATOM 1257 C C . SER A 1 151 ? 15.519 -3.788 -18.239 1.00 91.75 151 SER A C 1
ATOM 1259 O O . SER A 1 151 ? 16.155 -3.375 -17.271 1.00 91.75 151 SER A O 1
ATOM 1261 N N . GLU A 1 152 ? 16.110 -4.222 -19.346 1.00 89.69 152 GLU A N 1
ATOM 1262 C CA . GLU A 1 152 ? 17.555 -4.130 -19.597 1.00 89.69 152 GLU A CA 1
ATOM 1263 C C . GLU A 1 152 ? 17.983 -2.722 -20.047 1.00 89.69 152 GLU A C 1
ATOM 1265 O O . GLU A 1 152 ? 19.176 -2.435 -20.128 1.00 89.69 152 GLU A O 1
ATOM 1270 N N . ILE A 1 153 ? 17.020 -1.840 -20.337 1.00 87.31 153 ILE A N 1
ATOM 1271 C CA . ILE A 1 153 ? 17.279 -0.438 -20.678 1.00 87.31 153 ILE A CA 1
ATOM 1272 C C . ILE A 1 153 ? 17.905 0.258 -19.464 1.00 87.31 153 ILE A C 1
ATOM 1274 O O . ILE A 1 153 ? 17.401 0.142 -18.345 1.00 87.31 153 ILE A O 1
ATOM 1278 N N . ALA A 1 154 ? 19.010 0.969 -19.696 1.00 87.38 154 ALA A N 1
ATOM 1279 C CA . ALA A 1 154 ? 19.723 1.687 -18.651 1.00 87.38 154 ALA A CA 1
ATOM 1280 C C . ALA A 1 154 ? 18.840 2.769 -18.011 1.00 87.38 154 ALA A C 1
ATOM 1282 O O . ALA A 1 154 ? 18.077 3.449 -18.694 1.00 87.38 154 ALA A O 1
ATOM 1283 N N . ASP A 1 155 ? 18.974 2.927 -16.694 1.00 89.00 155 ASP A N 1
ATOM 1284 C CA . ASP A 1 155 ? 18.301 3.996 -15.961 1.00 89.00 155 ASP A CA 1
ATOM 1285 C C . ASP A 1 155 ? 18.821 5.362 -16.451 1.00 89.00 155 ASP A C 1
ATOM 1287 O O . ASP A 1 155 ? 20.030 5.558 -16.605 1.00 89.00 155 ASP A O 1
ATOM 1291 N N . GLU A 1 156 ? 17.924 6.324 -16.641 1.00 88.31 156 GLU A N 1
ATOM 1292 C CA . GLU A 1 156 ? 18.280 7.686 -17.043 1.00 88.31 156 GLU A CA 1
ATOM 1293 C C . GLU A 1 156 ? 18.183 8.644 -15.855 1.00 88.31 156 GLU A C 1
ATOM 1295 O O . GLU A 1 156 ? 17.308 8.516 -14.995 1.00 88.31 156 GLU A O 1
ATOM 1300 N N . MET A 1 157 ? 19.078 9.631 -15.812 1.00 86.69 157 MET A N 1
ATOM 1301 C CA . MET A 1 157 ? 19.050 10.703 -14.820 1.00 86.69 157 MET A CA 1
ATOM 1302 C C . MET A 1 157 ? 18.852 12.045 -15.513 1.00 86.69 157 MET A C 1
ATOM 1304 O O . MET A 1 157 ? 19.572 12.381 -16.450 1.00 86.69 157 MET A O 1
ATOM 1308 N N . TYR A 1 158 ? 17.892 12.816 -15.017 1.00 82.56 158 TYR A N 1
ATOM 1309 C CA . TYR A 1 158 ? 17.566 14.153 -15.489 1.00 82.56 158 TYR A CA 1
ATOM 1310 C C . TYR A 1 158 ? 17.807 15.160 -14.372 1.00 82.56 158 TYR A C 1
ATOM 1312 O O . TYR A 1 158 ? 17.494 14.897 -13.209 1.00 82.56 158 TYR A O 1
ATOM 1320 N N . ASP A 1 159 ? 18.332 16.326 -14.740 1.00 79.88 159 ASP A N 1
ATOM 1321 C CA . ASP A 1 159 ? 18.373 17.491 -13.865 1.00 79.88 159 ASP A CA 1
ATOM 1322 C C . ASP A 1 159 ? 17.186 18.401 -14.207 1.00 79.88 159 ASP A C 1
ATOM 1324 O O . ASP A 1 159 ? 17.041 18.868 -15.339 1.00 79.88 159 ASP A O 1
ATOM 1328 N N . GLY A 1 160 ? 16.284 18.588 -13.250 1.00 75.38 160 GLY A N 1
ATOM 1329 C CA . GLY A 1 160 ? 14.983 19.219 -13.436 1.00 75.38 160 GLY A CA 1
ATOM 1330 C C . GLY A 1 160 ? 13.863 18.228 -13.768 1.00 75.38 160 GLY A C 1
ATOM 1331 O O . GLY A 1 160 ? 13.781 17.129 -13.221 1.00 75.38 160 GLY A O 1
ATOM 1332 N N . ALA A 1 161 ? 12.934 18.652 -14.625 1.00 70.69 161 ALA A N 1
ATOM 1333 C CA . ALA A 1 161 ? 11.753 17.865 -14.965 1.00 70.69 161 ALA A CA 1
ATOM 1334 C C . ALA A 1 161 ? 12.051 16.837 -16.065 1.00 70.69 161 ALA A C 1
ATOM 1336 O O . ALA A 1 161 ? 12.725 17.140 -17.050 1.00 70.69 161 ALA A O 1
ATOM 1337 N N . TYR A 1 162 ? 11.487 15.638 -15.916 1.00 71.38 162 TYR A N 1
ATOM 1338 C CA . TYR A 1 162 ? 11.424 14.662 -16.998 1.00 71.38 162 TYR A CA 1
ATOM 1339 C C . TYR A 1 162 ? 10.497 15.180 -18.106 1.00 71.38 162 TYR A C 1
ATOM 1341 O O . TYR A 1 162 ? 9.307 15.385 -17.862 1.00 71.38 162 TYR A O 1
ATOM 1349 N N . ASP A 1 163 ? 11.036 15.367 -19.312 1.00 71.12 163 ASP A N 1
ATOM 1350 C CA . ASP A 1 163 ? 10.265 15.699 -20.511 1.00 71.12 163 ASP A CA 1
ATOM 1351 C C . ASP A 1 163 ? 10.586 14.706 -21.629 1.00 71.12 163 ASP A C 1
ATOM 1353 O O . ASP A 1 163 ? 11.607 14.801 -22.309 1.00 71.12 163 ASP A O 1
ATOM 1357 N N . ARG A 1 164 ? 9.680 13.744 -21.818 1.00 64.56 164 ARG A N 1
ATOM 1358 C CA . ARG A 1 164 ? 9.776 12.731 -22.873 1.00 64.56 164 ARG A CA 1
ATOM 1359 C C . ARG A 1 164 ? 9.590 13.311 -24.282 1.00 64.56 164 ARG A C 1
ATOM 1361 O O . ARG A 1 164 ? 9.920 12.642 -25.256 1.00 64.56 164 ARG A O 1
ATOM 1368 N N . TYR A 1 165 ? 9.031 14.515 -24.395 1.00 63.56 165 TYR A N 1
ATOM 1369 C CA . TYR A 1 165 ? 8.758 15.190 -25.663 1.00 63.56 165 TYR A CA 1
ATOM 1370 C C . TYR A 1 165 ? 9.747 16.308 -25.964 1.00 63.56 165 TYR A C 1
ATOM 1372 O O . TYR A 1 165 ? 9.550 17.022 -26.949 1.00 63.56 165 TYR A O 1
ATOM 1380 N N . LYS A 1 166 ? 10.799 16.466 -25.151 1.00 58.91 166 LYS A N 1
ATOM 1381 C CA . LYS A 1 166 ? 11.858 17.424 -25.441 1.00 58.91 166 LYS A CA 1
ATOM 1382 C C . LYS A 1 166 ? 12.454 17.048 -26.795 1.00 58.91 166 LYS A C 1
ATOM 1384 O O . LYS A 1 166 ? 13.054 15.982 -26.934 1.00 58.91 166 LYS A O 1
ATOM 1389 N N . SER A 1 167 ? 12.175 17.872 -27.804 1.00 44.06 167 SER A N 1
ATOM 1390 C CA . SER A 1 167 ? 12.598 17.624 -29.175 1.00 44.06 167 SER A CA 1
ATOM 1391 C C . SER A 1 167 ? 14.107 17.430 -29.194 1.00 44.06 167 SER A C 1
ATOM 1393 O O . SER A 1 167 ? 14.856 18.156 -28.538 1.00 44.06 167 SER A O 1
ATOM 1395 N N . ILE A 1 168 ? 14.538 16.393 -29.907 1.00 43.97 168 ILE A N 1
ATOM 1396 C CA . ILE A 1 168 ? 15.925 16.272 -30.332 1.00 43.97 168 ILE A CA 1
ATOM 1397 C C . ILE A 1 168 ? 16.106 17.391 -31.359 1.00 43.97 168 ILE A C 1
ATOM 1399 O O . ILE A 1 168 ? 15.710 17.224 -32.513 1.00 43.97 168 ILE A O 1
ATOM 1403 N N . ASP A 1 169 ? 16.586 18.542 -30.901 1.00 38.69 169 ASP A N 1
ATOM 1404 C CA . ASP A 1 169 ? 17.076 19.615 -31.767 1.00 38.69 169 ASP A CA 1
ATOM 1405 C C . ASP A 1 169 ? 18.499 19.288 -32.247 1.00 38.69 169 ASP A C 1
ATOM 1407 O O . ASP A 1 169 ? 19.330 18.855 -31.408 1.00 38.69 169 ASP A O 1
#

Foldseek 3Di:
DQDPVNVLVVVLVVLVVVLVVLVVVLVVVVVVQVVQVVVQKHWDLVVVVVSLVSVLVSVVSVLVSVLSVLVVPQDDDPVSVVVNVVSVVVSVVVSVVVVVVSVVVCVQPRWDWDWDDDPNAIWIWTWHDPDDFKIKIFIWHDPDPTMIHGDPDDIDMDGHDDDPVPDPD

Solvent-accessible surface area (backbone atoms only — not comparable to full-atom values): 9610 Å² total; per-residue (Å²): 132,87,48,81,68,52,54,55,51,51,51,53,52,50,51,51,54,50,53,51,53,49,50,50,53,54,49,50,51,52,53,48,51,56,57,30,51,77,70,63,30,42,73,35,58,70,56,55,50,50,50,52,52,50,53,53,50,47,55,52,52,47,54,52,52,51,54,53,48,53,68,68,70,60,63,92,46,73,69,50,51,51,52,51,52,51,48,52,53,49,50,61,60,46,48,59,54,51,51,52,51,50,51,49,53,43,69,76,66,62,51,50,69,48,83,41,78,54,97,96,39,71,34,34,39,36,44,36,72,70,63,96,51,31,29,36,40,41,43,22,36,65,76,50,99,57,37,28,29,75,41,91,58,76,71,45,79,36,83,48,77,88,60,94,75,65,73,91,125

Radius of gyration: 23.13 Å; Cα contacts (8 Å, |Δi|>4): 166; chains: 1; bounding box: 59×33×68 Å

Nearest PDB structures (foldseek):
  3cfi-assembly3_G  TM=5.707E-01  e=3.019E-01  Vibrio vulnificus
  7sfn-assembly1_A  TM=5.860E-01  e=1.648E+00  Streptomyces avermitilis
  2p4f-assembly1_A  TM=5.490E-01  e=4.092E+00  Nakaseomyces glabratus CBS 138

Mean predicted aligned error: 8.27 Å

Secondary structure (DSSP, 8-state):
---HHHHHHHHHHHHHHHHHHHHHHHHHHHHHHHHHHHTTEEE-HHHHHHHHHHHHHHHHHHHHHHHHHHHHH--S-HHHHHHHHHHHHHHHHHHHHHHHHHHHHHHHHPPEEEEEEETTEEEEEEEEESSSSEEEEEEEEESSSSEEEE-SSPPEEEES---TT----

pLDDT: mean 83.35, std 10.42, range [38.69, 96.12]

Sequence (169 aa):
MITKSDEKKLLFISMIYTLIVFLIFIGLYTGLKFLLNKNSLLLRGWVDNLYYFLVFTFIFLTIIAINYYFNKVMKKSTLQKILTIILIIGSISITPMLLAWMMFIYGFNSVSEHNVYDYNRQLIVQVSSCGFHHMKVEYYDPINFIIMKKSEIADEMYDGAYDRYKSID